Protein AF-A0A5B7C5N7-F1 (afdb_monomer)

Nearest PDB structures (foldseek):
  1lgp-assembly1_A  TM=4.407E-01  e=4.038E+00  Homo sapiens

Foldseek 3Di:
DVVVVVVVVVVVVVVVVVVVCVVVVVPPPVVPPDVVVVVVVVVVVVVVVDPDADAQDKDWDQDPPVPNVDTDIDGHHDQVVCQQCNHDDPVDGGDHNDGDPPPDDDD

Structure (mmCIF, N/CA/C/O backbone):
data_AF-A0A5B7C5N7-F1
#
_entry.id   AF-A0A5B7C5N7-F1
#
loop_
_atom_site.group_PDB
_atom_site.id
_atom_site.type_symbol
_atom_site.label_atom_id
_atom_site.label_alt_id
_atom_site.label_comp_id
_atom_site.label_asym_id
_atom_site.label_entity_id
_atom_site.label_seq_id
_atom_site.pdbx_PDB_ins_code
_atom_site.Cartn_x
_atom_site.Cartn_y
_atom_site.Cartn_z
_atom_site.occupancy
_atom_site.B_iso_or_equiv
_atom_site.auth_seq_id
_atom_site.auth_comp_id
_atom_site.auth_asym_id
_atom_site.auth_atom_id
_atom_site.pdbx_PDB_model_num
ATOM 1 N N . MET A 1 1 ? 48.389 33.473 -44.278 1.00 51.50 1 MET A N 1
ATOM 2 C CA . MET A 1 1 ? 46.929 33.342 -44.505 1.00 51.50 1 MET A CA 1
ATOM 3 C C . MET A 1 1 ? 46.405 31.901 -44.366 1.00 51.50 1 MET A C 1
ATOM 5 O O . MET A 1 1 ? 45.305 31.728 -43.868 1.00 51.50 1 MET A O 1
ATOM 9 N N . LEU A 1 2 ? 47.178 30.856 -44.711 1.00 53.19 2 LEU A N 1
ATOM 10 C CA . LEU A 1 2 ? 46.736 29.443 -44.635 1.00 53.19 2 LEU A CA 1
ATOM 11 C C . LEU A 1 2 ? 46.598 28.846 -43.212 1.00 53.19 2 LEU A C 1
ATOM 13 O O . LEU A 1 2 ? 45.854 27.885 -43.029 1.00 53.19 2 LEU A O 1
ATOM 17 N N . MET A 1 3 ? 47.285 29.389 -42.197 1.00 52.47 3 MET A N 1
ATOM 18 C CA . MET A 1 3 ? 47.247 28.847 -40.820 1.00 52.47 3 MET A CA 1
ATOM 19 C C . MET A 1 3 ? 45.991 29.247 -40.025 1.00 52.47 3 MET A C 1
ATOM 21 O O . MET A 1 3 ? 45.567 28.498 -39.148 1.00 52.47 3 MET A O 1
ATOM 25 N N . GLU A 1 4 ? 45.355 30.372 -40.360 1.00 55.84 4 GLU A N 1
ATOM 26 C CA . GLU A 1 4 ? 44.079 30.811 -39.762 1.00 55.84 4 GLU A CA 1
ATOM 27 C C . GLU A 1 4 ? 42.904 29.958 -40.270 1.00 55.84 4 GLU A C 1
ATOM 29 O O . GLU A 1 4 ? 42.045 29.533 -39.499 1.00 55.84 4 GLU A O 1
ATOM 34 N N . SER A 1 5 ? 42.929 29.612 -41.563 1.00 52.25 5 SER A N 1
ATOM 35 C CA . SER A 1 5 ? 41.912 28.774 -42.207 1.00 52.25 5 SER A CA 1
ATOM 36 C C . SER A 1 5 ? 41.867 27.361 -41.614 1.00 52.25 5 SER A C 1
ATOM 38 O O . SER A 1 5 ? 40.787 26.872 -41.292 1.00 52.25 5 SER A O 1
ATOM 40 N N . LYS A 1 6 ? 43.024 26.729 -41.359 1.00 56.84 6 LYS A N 1
ATOM 41 C CA . LYS A 1 6 ? 43.059 25.384 -40.758 1.00 56.84 6 LYS A CA 1
ATOM 42 C C . LYS A 1 6 ? 42.507 25.358 -39.329 1.00 56.84 6 LYS A C 1
ATOM 44 O O . LYS A 1 6 ? 41.770 24.436 -38.997 1.00 56.84 6 LYS A O 1
ATOM 49 N N . ARG A 1 7 ? 42.805 26.371 -38.502 1.00 61.62 7 ARG A N 1
ATOM 50 C CA . ARG A 1 7 ? 42.261 26.487 -37.132 1.00 61.62 7 ARG A CA 1
ATOM 51 C C . ARG A 1 7 ? 40.743 26.684 -37.129 1.00 61.62 7 ARG A C 1
ATOM 53 O O . ARG A 1 7 ? 40.052 26.063 -36.325 1.00 61.62 7 ARG A O 1
ATOM 60 N N . SER A 1 8 ? 40.232 27.472 -38.074 1.00 64.19 8 SER A N 1
ATOM 61 C CA . SER A 1 8 ? 38.793 27.673 -38.268 1.00 64.19 8 SER A CA 1
ATOM 6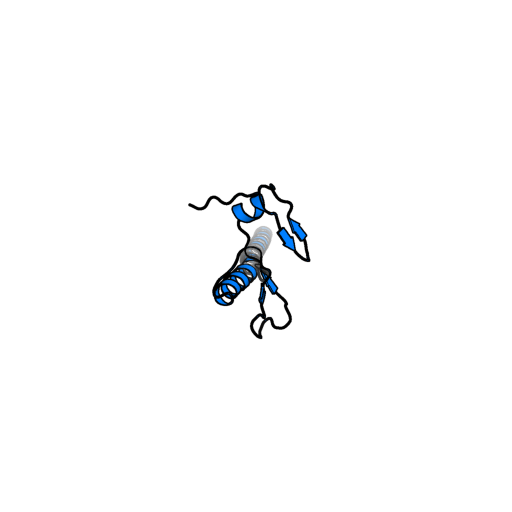2 C C . SER A 1 8 ? 38.084 26.384 -38.711 1.00 64.19 8 SER A C 1
ATOM 64 O O . SER A 1 8 ? 37.066 26.019 -38.127 1.00 64.19 8 SER A O 1
ATOM 66 N N . CYS A 1 9 ? 38.661 25.617 -39.646 1.00 66.31 9 CYS A N 1
ATOM 67 C CA . CYS A 1 9 ? 38.093 24.335 -40.075 1.00 66.31 9 CYS A CA 1
ATOM 68 C C . CYS A 1 9 ? 38.030 23.304 -38.941 1.00 66.31 9 CYS A C 1
ATOM 70 O O . CYS A 1 9 ? 37.010 22.636 -38.795 1.00 66.31 9 CYS A O 1
ATOM 72 N N . TYR A 1 10 ? 39.074 23.199 -38.108 1.00 78.12 10 TYR A N 1
ATOM 73 C CA . TYR A 1 10 ? 39.031 22.326 -36.931 1.00 78.12 10 TYR A CA 1
ATOM 74 C C . TYR A 1 10 ? 37.901 22.737 -35.983 1.00 78.12 10 TYR A C 1
ATOM 76 O O . TYR A 1 10 ? 37.121 21.885 -35.573 1.00 78.12 10 TYR A O 1
ATOM 84 N N . SER A 1 11 ? 37.745 24.031 -35.696 1.00 78.94 11 SER A N 1
ATOM 85 C CA . SER A 1 11 ? 36.662 24.517 -34.833 1.00 78.94 11 SER A CA 1
ATOM 86 C C . SER A 1 11 ? 35.271 24.152 -35.369 1.00 78.94 11 SER A C 1
ATOM 88 O O . SER A 1 11 ? 34.442 23.656 -34.610 1.00 78.94 11 SER A O 1
ATOM 90 N N . ILE A 1 12 ? 35.036 24.298 -36.677 1.00 84.00 12 ILE A N 1
ATOM 91 C CA . ILE A 1 12 ? 33.757 23.941 -37.314 1.00 84.00 12 ILE A CA 1
ATOM 92 C C . ILE A 1 12 ? 33.495 22.433 -37.218 1.00 84.00 12 ILE A C 1
ATOM 94 O O . ILE A 1 12 ? 32.387 22.024 -36.885 1.00 84.00 12 ILE A O 1
ATOM 98 N N . ILE A 1 13 ? 34.513 21.599 -37.454 1.00 87.38 13 ILE A N 1
ATOM 99 C CA . ILE A 1 13 ? 34.394 20.137 -37.351 1.00 87.38 13 ILE A CA 1
ATOM 100 C C . ILE A 1 13 ? 34.031 19.719 -35.919 1.00 87.38 13 ILE A C 1
ATOM 102 O O . ILE A 1 13 ? 33.136 18.899 -35.731 1.00 87.38 13 ILE A O 1
ATOM 106 N N . TRP A 1 14 ? 34.667 20.317 -34.908 1.00 83.88 14 TRP A N 1
ATOM 107 C CA . TRP A 1 14 ? 34.341 20.062 -33.503 1.00 83.88 14 TRP A CA 1
ATOM 108 C C . TRP A 1 14 ? 32.909 20.485 -33.162 1.00 83.88 14 TRP A C 1
ATOM 110 O O . TRP A 1 14 ? 32.188 19.712 -32.539 1.00 83.88 14 TRP A O 1
ATOM 120 N N . VAL A 1 15 ? 32.457 21.660 -33.615 1.00 86.31 15 VAL A N 1
ATOM 121 C CA . VAL A 1 15 ? 31.071 22.120 -33.406 1.00 86.31 15 VAL A CA 1
ATOM 122 C C . VAL A 1 15 ? 30.066 21.175 -34.069 1.00 86.31 15 VAL A C 1
ATOM 124 O O . VAL A 1 15 ? 29.072 20.816 -33.446 1.00 86.31 15 VAL A O 1
ATOM 127 N N . MET A 1 16 ? 30.341 20.709 -35.289 1.00 82.12 16 MET A N 1
ATOM 128 C CA . MET A 1 16 ? 29.489 19.739 -35.985 1.00 82.12 16 MET A CA 1
ATOM 129 C C . MET A 1 16 ? 29.418 18.400 -35.248 1.00 82.12 16 MET A C 1
ATOM 131 O O . MET A 1 16 ? 28.341 17.820 -35.144 1.00 82.12 16 MET A O 1
ATOM 135 N N . ILE A 1 17 ? 30.536 17.931 -34.689 1.00 84.50 17 ILE A N 1
ATOM 136 C CA . ILE A 1 17 ? 30.580 16.730 -33.846 1.00 84.50 17 ILE A CA 1
ATOM 137 C C . ILE A 1 17 ? 29.754 16.936 -32.573 1.00 84.50 17 ILE A C 1
ATOM 139 O O . ILE A 1 17 ? 28.943 16.076 -32.241 1.00 84.50 17 ILE A O 1
ATOM 143 N N . TYR A 1 18 ? 29.889 18.079 -31.892 1.00 80.81 18 TYR A N 1
ATOM 144 C CA . TYR A 1 18 ? 29.072 18.391 -30.716 1.00 80.81 18 TYR A CA 1
ATOM 145 C C . TYR A 1 18 ? 27.577 18.399 -31.056 1.00 80.81 18 TYR A C 1
ATOM 147 O O . TYR A 1 18 ? 26.802 17.739 -30.373 1.00 80.81 18 TYR A O 1
ATOM 155 N N . VAL A 1 19 ? 27.173 19.062 -32.144 1.00 81.38 19 VAL A N 1
ATOM 156 C CA . VAL A 1 19 ? 25.771 19.118 -32.596 1.00 81.38 19 VAL A CA 1
ATOM 157 C C . VAL A 1 19 ? 25.238 17.736 -32.998 1.00 81.38 19 VAL A C 1
ATOM 159 O O . VAL A 1 19 ? 24.091 17.418 -32.698 1.00 81.38 19 VAL A O 1
ATOM 162 N N . LEU A 1 20 ? 26.062 16.888 -33.619 1.00 78.69 20 LEU A N 1
ATOM 163 C CA . LEU A 1 20 ? 25.682 15.525 -34.004 1.00 78.69 20 LEU A CA 1
ATOM 164 C C . LEU A 1 20 ? 25.582 14.570 -32.799 1.00 78.69 20 LEU A C 1
ATOM 166 O O . LEU A 1 20 ? 24.822 13.606 -32.843 1.00 78.69 20 LEU A O 1
ATOM 170 N N . LEU A 1 21 ? 26.315 14.846 -31.717 1.00 69.06 21 LEU A N 1
ATOM 171 C CA . LEU A 1 21 ? 26.278 14.078 -30.469 1.00 69.06 21 LEU A CA 1
ATOM 172 C C . LEU A 1 21 ? 25.158 14.523 -29.509 1.00 69.06 21 LEU A C 1
ATOM 174 O O . LEU A 1 21 ? 24.774 13.746 -28.637 1.00 69.06 21 LEU A O 1
ATOM 178 N N . LEU A 1 22 ? 24.587 15.725 -29.671 1.00 68.38 22 LEU A N 1
ATOM 179 C CA . LEU A 1 22 ? 23.449 16.203 -28.867 1.00 68.38 22 LEU A CA 1
ATOM 180 C C . LEU A 1 22 ? 22.222 15.255 -28.858 1.00 68.38 22 LEU A C 1
ATOM 182 O O . LEU A 1 22 ? 21.704 14.990 -27.770 1.00 68.38 22 LEU A O 1
ATOM 186 N N . PRO A 1 23 ? 21.745 14.703 -29.997 1.00 67.69 23 PRO A N 1
ATOM 187 C CA . PRO A 1 23 ? 20.578 13.814 -30.003 1.00 67.69 23 PRO A CA 1
ATOM 188 C C . PRO A 1 23 ? 20.849 12.433 -29.385 1.00 67.69 23 PRO A C 1
ATOM 190 O O . PRO A 1 23 ? 19.903 11.752 -28.992 1.00 67.69 23 PRO A O 1
ATOM 193 N N . PHE A 1 24 ? 22.115 12.022 -29.229 1.00 60.34 24 PHE A N 1
ATOM 194 C CA . PHE A 1 24 ? 22.461 10.759 -28.563 1.00 60.34 24 PHE A CA 1
ATOM 195 C C . PHE A 1 24 ? 22.116 10.783 -27.065 1.00 60.34 24 PHE A C 1
ATOM 197 O O . PHE A 1 24 ? 21.748 9.760 -26.496 1.00 60.34 24 PHE A O 1
ATOM 204 N N . ILE A 1 25 ? 22.170 11.960 -26.434 1.00 58.72 25 ILE A N 1
ATOM 205 C CA . ILE A 1 25 ? 21.841 12.120 -25.010 1.00 58.72 25 ILE A CA 1
ATOM 206 C C . ILE A 1 25 ? 20.317 12.122 -24.797 1.00 58.72 25 ILE A C 1
ATOM 208 O O . ILE A 1 25 ? 19.840 11.641 -23.775 1.00 58.72 25 ILE A O 1
ATOM 212 N N . GLN A 1 26 ? 19.542 12.609 -25.773 1.00 57.84 26 GLN A N 1
ATOM 213 C CA . GLN A 1 26 ? 18.076 12.685 -25.690 1.00 57.84 26 GLN A CA 1
ATOM 214 C C . GLN A 1 26 ? 17.375 11.353 -26.002 1.00 57.84 26 GLN A C 1
ATOM 216 O O . GLN A 1 26 ? 16.263 11.131 -25.538 1.00 57.84 26 GLN A O 1
ATOM 221 N N . GLY A 1 27 ? 18.015 10.467 -26.774 1.00 52.16 27 GLY A N 1
ATOM 222 C CA . GLY A 1 27 ? 17.500 9.128 -27.084 1.00 52.16 27 GLY A CA 1
ATOM 223 C C . GLY A 1 27 ? 17.810 8.065 -26.025 1.00 52.16 27 GLY A C 1
ATOM 224 O O . GLY A 1 27 ? 17.315 6.945 -26.128 1.00 52.16 27 GLY A O 1
ATOM 225 N N . LEU A 1 28 ? 18.610 8.396 -25.006 1.00 52.59 28 LEU A N 1
ATOM 226 C CA . LEU A 1 28 ? 18.898 7.513 -23.881 1.00 52.59 28 LEU A CA 1
ATOM 227 C C . LEU A 1 28 ? 17.838 7.688 -22.784 1.00 52.59 28 LEU A C 1
ATOM 229 O O . LEU A 1 28 ? 18.155 7.965 -21.629 1.00 52.59 28 LEU A O 1
ATOM 233 N N . GLU A 1 29 ? 16.566 7.471 -23.120 1.00 58.66 29 GLU A N 1
ATOM 234 C CA . GLU A 1 29 ? 15.659 6.927 -22.112 1.00 58.66 29 GLU A CA 1
ATOM 235 C C . GLU A 1 29 ? 16.132 5.498 -21.842 1.00 58.66 29 GLU A C 1
ATOM 237 O O . GLU A 1 29 ? 15.695 4.534 -22.467 1.00 58.66 29 GLU A O 1
ATOM 242 N N . LEU A 1 30 ? 17.124 5.380 -20.956 1.00 54.75 30 LEU A N 1
ATOM 243 C CA . LEU A 1 30 ? 17.507 4.131 -20.318 1.00 54.75 30 LEU A CA 1
ATOM 244 C C . LEU A 1 30 ? 16.212 3.527 -19.783 1.00 54.75 30 LEU A C 1
ATOM 246 O O . LEU A 1 30 ? 15.690 4.059 -18.808 1.00 54.75 30 LEU A O 1
ATOM 250 N N . GLY A 1 31 ? 15.685 2.517 -20.494 1.00 58.16 31 GLY A N 1
ATOM 251 C CA . GLY A 1 31 ? 14.323 1.993 -20.383 1.00 58.16 31 GLY A CA 1
ATOM 252 C C . GLY A 1 31 ? 13.728 2.271 -19.018 1.00 58.16 31 GLY A C 1
ATOM 253 O O . GLY A 1 31 ? 14.087 1.597 -18.053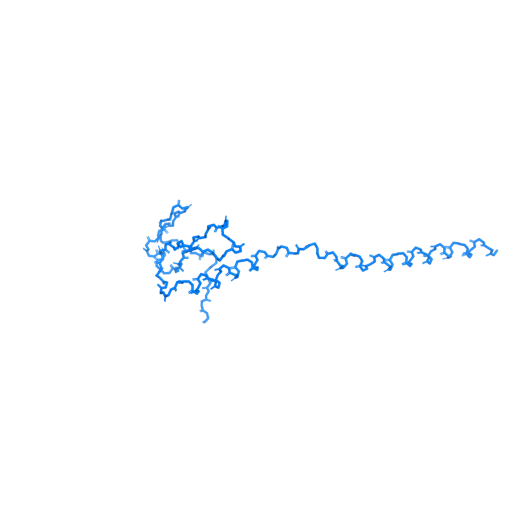 1.00 58.16 31 GLY A O 1
ATOM 254 N N . SER A 1 32 ? 12.926 3.339 -18.945 1.00 61.03 32 SER A N 1
ATOM 255 C CA . SER A 1 32 ? 12.457 3.907 -17.688 1.00 61.03 32 SER A CA 1
ATOM 256 C C . SER A 1 32 ? 11.594 2.858 -17.008 1.00 61.03 32 SER A C 1
ATOM 258 O O . SER A 1 32 ? 10.410 2.700 -17.311 1.00 61.03 32 SER A O 1
ATOM 260 N N . TYR A 1 33 ? 12.223 2.057 -16.148 1.00 64.69 33 TYR A N 1
ATOM 261 C CA . TYR A 1 33 ? 11.549 1.128 -15.266 1.00 64.69 33 TYR A CA 1
ATOM 262 C C . TYR A 1 33 ? 10.692 1.991 -14.355 1.00 64.69 33 TYR A C 1
ATOM 264 O O . TYR A 1 33 ? 11.164 2.543 -13.364 1.00 64.69 33 TYR A O 1
ATOM 272 N N . ASN A 1 34 ? 9.446 2.193 -14.770 1.00 73.88 34 ASN A N 1
ATOM 273 C CA . ASN A 1 34 ? 8.513 3.038 -14.068 1.00 73.88 34 ASN A CA 1
ATOM 274 C C . ASN A 1 34 ? 7.725 2.145 -13.106 1.00 73.88 34 ASN A C 1
ATOM 276 O O . ASN A 1 34 ? 6.757 1.511 -13.542 1.00 73.88 34 ASN A O 1
ATOM 280 N N . PRO A 1 35 ? 8.094 2.064 -11.814 1.00 77.50 35 PRO A N 1
ATOM 281 C CA . PRO A 1 35 ? 7.388 1.216 -10.856 1.00 77.50 35 PRO A CA 1
ATOM 282 C C . PRO A 1 35 ? 5.905 1.590 -10.741 1.00 77.50 35 PRO A C 1
ATOM 284 O O . PRO A 1 35 ? 5.085 0.729 -10.436 1.00 77.50 35 PRO A O 1
ATOM 287 N N . ALA A 1 36 ? 5.533 2.834 -11.068 1.00 85.62 36 ALA A N 1
ATOM 288 C CA . ALA A 1 36 ? 4.139 3.264 -11.095 1.00 85.62 36 ALA A CA 1
ATOM 289 C C . ALA A 1 36 ? 3.302 2.525 -12.158 1.00 85.62 36 ALA A C 1
ATOM 291 O O . ALA A 1 36 ? 2.098 2.338 -11.982 1.00 85.62 36 ALA A O 1
ATOM 292 N N . SER A 1 37 ? 3.919 2.071 -13.256 1.00 87.81 37 SER A N 1
ATOM 293 C CA . SER A 1 37 ? 3.220 1.292 -14.290 1.00 87.81 37 SER A CA 1
ATOM 294 C C . SER A 1 37 ? 2.822 -0.098 -13.784 1.00 87.81 37 SER A C 1
ATOM 296 O O . SER A 1 37 ? 1.698 -0.542 -14.002 1.00 87.81 37 SER A O 1
ATOM 298 N N . LEU A 1 38 ? 3.707 -0.751 -13.029 1.00 87.75 38 LEU A N 1
ATOM 299 C CA . LEU A 1 38 ? 3.433 -2.041 -12.406 1.00 87.75 38 LEU A CA 1
ATOM 300 C C . LEU A 1 38 ? 2.431 -1.890 -11.257 1.00 87.75 38 LEU A C 1
ATOM 302 O O . LEU A 1 38 ? 1.484 -2.668 -11.170 1.00 87.75 38 LEU A O 1
ATOM 306 N N . ASP A 1 39 ? 2.604 -0.873 -10.413 1.00 88.88 39 ASP A N 1
ATOM 307 C CA . ASP A 1 39 ? 1.703 -0.612 -9.287 1.00 88.88 39 ASP A CA 1
ATOM 308 C C . ASP A 1 39 ? 0.268 -0.329 -9.763 1.00 88.88 39 ASP A C 1
ATOM 310 O O . ASP A 1 39 ? -0.687 -0.927 -9.269 1.00 88.88 39 ASP A O 1
ATOM 314 N N . SER A 1 40 ? 0.107 0.491 -10.810 1.00 91.00 40 SER A N 1
ATOM 315 C CA . SER A 1 40 ? -1.210 0.757 -11.408 1.00 91.00 40 SER A CA 1
ATOM 316 C C . SER A 1 40 ? -1.844 -0.487 -12.040 1.00 91.00 40 SER A C 1
ATOM 318 O O . SER A 1 40 ? -3.048 -0.698 -11.881 1.00 91.00 40 SER A O 1
ATOM 320 N N . PHE A 1 41 ? -1.051 -1.349 -12.687 1.00 91.62 41 PHE A N 1
ATOM 321 C CA . PHE A 1 41 ? -1.526 -2.629 -13.215 1.00 91.62 41 PHE A CA 1
ATOM 322 C C . PHE A 1 41 ? -2.020 -3.566 -12.105 1.00 91.62 41 PHE A C 1
ATOM 324 O O . PHE A 1 41 ? -3.132 -4.091 -12.195 1.00 91.62 41 PHE A O 1
ATOM 331 N N . ILE A 1 42 ? -1.227 -3.758 -11.043 1.00 90.75 42 ILE A N 1
ATOM 332 C CA . ILE A 1 42 ? -1.622 -4.593 -9.901 1.00 90.75 42 ILE A CA 1
ATOM 333 C C . ILE A 1 42 ? -2.889 -4.032 -9.258 1.00 90.75 42 ILE A C 1
ATOM 335 O O . ILE A 1 42 ? -3.798 -4.795 -8.934 1.00 90.75 42 ILE A O 1
ATOM 339 N N . HIS A 1 43 ? -2.977 -2.710 -9.107 1.00 90.12 43 HIS A N 1
ATOM 340 C CA . HIS A 1 43 ? -4.137 -2.056 -8.519 1.00 90.12 43 HIS A CA 1
ATOM 341 C C . HIS A 1 43 ? -5.425 -2.305 -9.320 1.00 90.12 43 HIS A C 1
ATOM 343 O O . HIS A 1 43 ? -6.439 -2.704 -8.743 1.00 90.12 43 HIS A O 1
ATOM 349 N N . ASP A 1 44 ? -5.391 -2.116 -10.644 1.00 92.25 44 ASP A N 1
ATOM 350 C CA . ASP A 1 44 ? -6.545 -2.352 -11.522 1.00 92.25 44 ASP A CA 1
ATOM 351 C C . ASP A 1 44 ? -6.941 -3.836 -11.550 1.00 92.25 44 ASP A C 1
ATOM 353 O O . ASP A 1 44 ? -8.121 -4.187 -11.446 1.00 92.25 44 ASP A O 1
ATOM 357 N N . TYR A 1 45 ? -5.952 -4.731 -11.605 1.00 91.56 45 TYR A N 1
ATOM 358 C CA . TYR A 1 45 ? -6.196 -6.168 -11.566 1.00 91.56 45 TYR A CA 1
ATOM 359 C C . TYR A 1 45 ? -6.844 -6.604 -10.245 1.00 91.56 45 TYR A C 1
ATOM 361 O O . TYR A 1 45 ? -7.837 -7.332 -10.242 1.00 91.56 45 TYR A O 1
ATOM 369 N N . ALA A 1 46 ? -6.343 -6.104 -9.117 1.00 90.12 46 ALA A N 1
ATOM 370 C CA . ALA A 1 46 ? -6.896 -6.367 -7.794 1.00 90.12 46 ALA A CA 1
ATOM 371 C C . ALA A 1 46 ? -8.337 -5.883 -7.648 1.00 90.12 46 ALA A C 1
ATOM 373 O O . ALA A 1 46 ? -9.186 -6.584 -7.091 1.00 90.12 46 ALA A O 1
ATOM 374 N N . TYR A 1 47 ? -8.611 -4.683 -8.162 1.00 88.62 47 TYR A N 1
ATOM 375 C CA . TYR A 1 47 ? -9.941 -4.094 -8.151 1.00 88.62 47 TYR A CA 1
ATOM 376 C C . TYR A 1 47 ? -10.943 -4.962 -8.921 1.00 88.62 47 TYR A C 1
ATOM 378 O O . TYR A 1 47 ? -12.055 -5.186 -8.444 1.00 88.62 47 TYR A O 1
ATOM 386 N N . LYS A 1 48 ? -10.530 -5.516 -10.067 1.00 90.44 48 LYS A N 1
ATOM 387 C CA . LYS A 1 48 ? -11.348 -6.428 -10.882 1.00 90.44 48 LYS A CA 1
ATOM 388 C C . LYS A 1 48 ? -11.504 -7.817 -10.258 1.00 90.44 48 LYS A C 1
ATOM 390 O O . LYS A 1 48 ? -12.566 -8.420 -10.384 1.00 90.44 48 LYS A O 1
ATOM 395 N N . ALA A 1 49 ? -10.475 -8.323 -9.579 1.00 89.62 49 ALA A N 1
ATOM 396 C CA . ALA A 1 49 ? -10.487 -9.657 -8.982 1.00 89.62 49 ALA A CA 1
ATOM 397 C C . ALA A 1 49 ? -11.394 -9.764 -7.739 1.00 89.62 49 ALA A C 1
ATOM 399 O O . ALA A 1 49 ? -11.946 -10.831 -7.462 1.00 89.62 49 ALA A O 1
ATOM 400 N N . ILE A 1 50 ? -11.574 -8.679 -6.974 1.00 88.69 50 ILE A N 1
ATOM 401 C CA . ILE A 1 50 ? -12.292 -8.710 -5.690 1.00 88.69 50 ILE A CA 1
ATOM 402 C C . ILE A 1 50 ? -13.722 -8.170 -5.849 1.00 88.69 50 ILE A C 1
ATOM 404 O O . ILE A 1 50 ? -13.972 -6.973 -5.74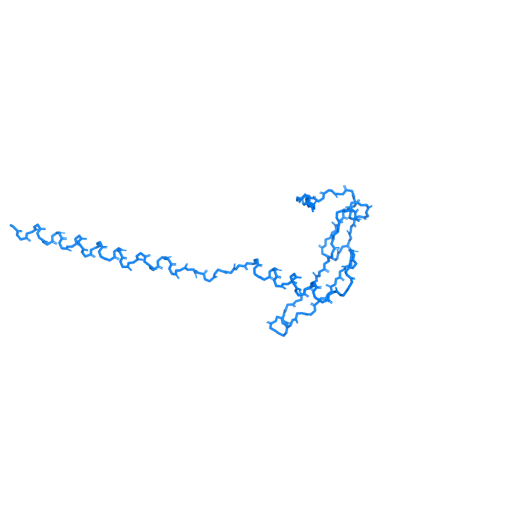9 1.00 88.69 50 ILE A O 1
ATOM 408 N N . VAL A 1 51 ? -14.702 -9.071 -5.992 1.00 84.19 51 VAL A N 1
ATOM 409 C CA . VAL A 1 51 ? -16.111 -8.714 -6.280 1.00 84.19 51 VAL A CA 1
ATOM 410 C C . VAL A 1 51 ? -16.798 -7.922 -5.147 1.00 84.19 51 VAL A C 1
ATOM 412 O O . VAL A 1 51 ? -17.744 -7.183 -5.407 1.00 84.19 51 VAL A O 1
ATOM 415 N N . LYS A 1 52 ? -16.332 -8.009 -3.888 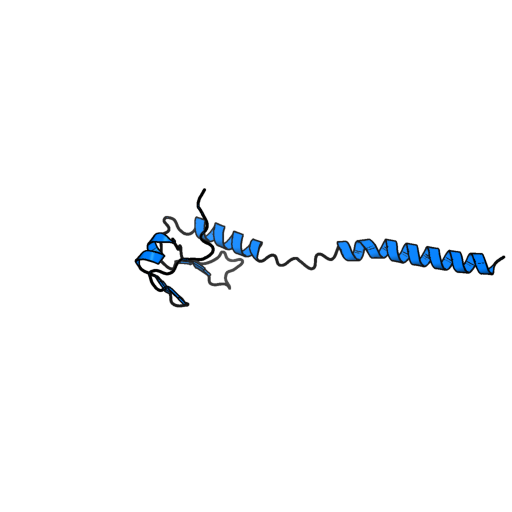1.00 86.81 52 LYS A N 1
ATOM 416 C CA . LYS A 1 52 ? -16.822 -7.197 -2.747 1.00 86.81 52 LYS A CA 1
ATOM 417 C C . LYS A 1 52 ? -15.724 -7.008 -1.687 1.00 86.81 52 LYS A C 1
ATOM 419 O O . LYS A 1 52 ? -15.651 -7.802 -0.745 1.00 86.81 52 LYS A O 1
ATOM 424 N N . PRO A 1 53 ? -14.872 -5.975 -1.789 1.00 85.62 53 PRO A N 1
ATOM 425 C CA . PRO A 1 53 ? -13.696 -5.861 -0.935 1.00 85.62 53 PRO A CA 1
ATOM 426 C C . PRO A 1 53 ? -14.066 -5.467 0.499 1.00 85.62 53 PRO A C 1
ATOM 428 O O . PRO A 1 53 ? -14.440 -4.323 0.791 1.00 85.62 53 PRO A O 1
ATOM 431 N N . ARG A 1 54 ? -13.907 -6.417 1.422 1.00 87.81 54 ARG A N 1
ATOM 432 C CA . ARG A 1 54 ? -13.980 -6.174 2.86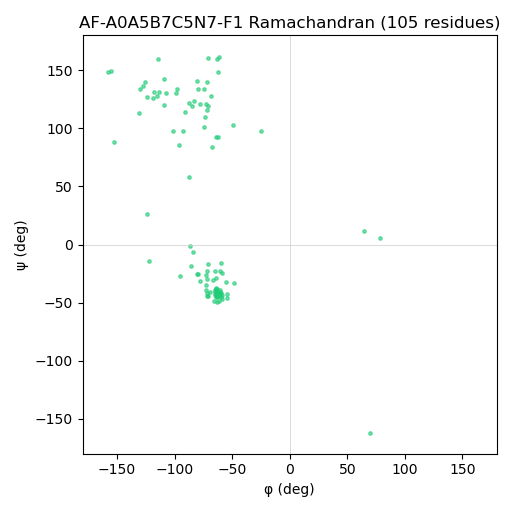8 1.00 87.81 54 ARG A CA 1
ATOM 433 C C . ARG A 1 54 ? -12.664 -5.600 3.382 1.00 87.81 54 ARG A C 1
ATOM 435 O O . ARG A 1 54 ? -11.587 -6.022 2.963 1.00 87.81 54 ARG A O 1
ATOM 442 N N . THR A 1 55 ? -12.769 -4.649 4.301 1.00 87.12 55 THR A N 1
ATOM 443 C CA . THR A 1 55 ? -11.621 -3.990 4.928 1.00 87.12 55 THR A CA 1
ATOM 444 C C . THR A 1 55 ? -10.908 -4.927 5.903 1.00 87.12 55 THR A C 1
ATOM 446 O O . THR A 1 55 ? -11.566 -5.637 6.659 1.00 87.12 55 THR A O 1
ATOM 449 N N . GLY A 1 56 ? -9.574 -4.893 5.914 1.00 85.06 56 GLY A N 1
ATOM 450 C CA . GLY A 1 56 ? -8.736 -5.631 6.866 1.00 85.06 56 GLY A CA 1
ATOM 451 C C . GLY A 1 56 ? -8.558 -7.120 6.560 1.00 85.06 56 GLY A C 1
ATOM 452 O O . GLY A 1 56 ? -7.953 -7.821 7.362 1.00 85.06 56 GLY A O 1
ATOM 453 N N . ILE A 1 57 ? -9.062 -7.601 5.422 1.00 87.50 57 ILE A N 1
ATOM 454 C CA . ILE A 1 57 ? -8.850 -8.976 4.954 1.00 87.50 57 ILE A CA 1
ATOM 455 C C . ILE A 1 57 ? -7.706 -8.983 3.942 1.00 87.50 57 ILE A C 1
ATOM 457 O O . ILE A 1 57 ? -7.673 -8.135 3.048 1.00 87.50 57 ILE A O 1
ATOM 461 N N . LEU A 1 58 ? -6.792 -9.940 4.096 1.00 89.81 58 LEU A N 1
ATOM 462 C CA . LEU A 1 58 ? -5.731 -10.216 3.138 1.00 89.81 58 LEU A CA 1
ATOM 463 C C . LEU A 1 58 ? -6.284 -11.111 2.018 1.00 89.81 58 LEU A C 1
ATOM 465 O O . LEU A 1 58 ? -6.829 -12.180 2.290 1.00 89.81 58 LEU A O 1
ATOM 469 N N . TYR A 1 59 ? -6.163 -10.661 0.775 1.00 90.06 59 TYR A N 1
ATOM 470 C CA . TYR A 1 59 ? -6.560 -11.395 -0.421 1.00 90.06 59 TYR A CA 1
ATOM 471 C C . TYR A 1 59 ? -5.310 -11.831 -1.170 1.00 90.06 59 TYR A C 1
ATOM 473 O O . TYR A 1 59 ? -4.535 -10.984 -1.614 1.00 90.06 59 TYR A O 1
ATOM 481 N N . ASN A 1 60 ? -5.145 -13.139 -1.341 1.00 91.38 60 ASN A N 1
ATOM 482 C CA . ASN A 1 60 ? -4.101 -13.695 -2.194 1.00 91.38 60 ASN A CA 1
ATOM 483 C C . ASN A 1 60 ? -4.663 -13.783 -3.607 1.00 91.38 60 ASN A C 1
ATOM 485 O O . ASN A 1 60 ? -5.706 -14.406 -3.817 1.00 91.38 60 ASN A O 1
ATOM 489 N N . ILE A 1 61 ? -4.004 -13.129 -4.557 1.00 89.06 61 ILE A N 1
ATOM 490 C CA . ILE A 1 61 ? -4.484 -13.033 -5.932 1.00 89.06 61 ILE A CA 1
ATOM 491 C C . ILE A 1 61 ? -3.452 -13.679 -6.847 1.00 89.06 61 ILE A C 1
ATOM 493 O O . ILE A 1 61 ? -2.277 -13.315 -6.829 1.00 89.06 61 ILE A O 1
ATOM 497 N N . SER A 1 62 ? -3.902 -14.625 -7.668 1.00 89.75 62 SER A N 1
ATOM 498 C CA . SER A 1 62 ? -3.100 -15.163 -8.758 1.00 89.75 62 SER A CA 1
ATOM 499 C C . SER A 1 62 ? -3.095 -14.173 -9.918 1.00 89.75 62 SER A C 1
ATOM 501 O O . SER A 1 62 ? -4.144 -13.787 -10.446 1.00 89.75 62 SER A O 1
ATOM 503 N N . LEU A 1 63 ? -1.903 -13.729 -10.300 1.00 89.00 63 LEU A N 1
ATOM 504 C CA . LEU A 1 63 ? -1.716 -12.879 -11.467 1.00 89.00 63 LEU A CA 1
ATOM 505 C C . LEU A 1 63 ? -1.939 -13.671 -12.771 1.00 89.00 63 LEU A C 1
ATOM 507 O O . LEU A 1 63 ? -1.884 -14.904 -12.769 1.00 89.00 63 LEU A O 1
ATOM 511 N N . PRO A 1 64 ? -2.194 -12.986 -13.902 1.00 88.31 64 PRO A N 1
ATOM 512 C CA . PRO A 1 64 ? -2.279 -13.644 -15.202 1.00 88.31 64 PRO A CA 1
ATOM 513 C C . PRO A 1 64 ? -0.949 -14.313 -15.578 1.00 88.31 64 PRO A C 1
ATOM 515 O O . PRO A 1 64 ? 0.104 -13.953 -15.055 1.00 88.31 64 PRO A O 1
ATOM 518 N N . ALA A 1 65 ? -0.989 -15.248 -16.533 1.00 87.56 65 ALA A N 1
ATOM 519 C CA . ALA A 1 65 ? 0.138 -16.118 -16.902 1.00 87.56 65 ALA A CA 1
ATOM 520 C C . ALA A 1 65 ? 1.476 -15.383 -17.135 1.00 87.56 65 ALA A C 1
ATOM 522 O O . ALA A 1 65 ? 2.531 -15.905 -16.785 1.00 87.56 65 ALA A O 1
ATOM 523 N N . ASN A 1 66 ? 1.429 -14.147 -17.641 1.00 89.50 66 ASN A N 1
ATOM 524 C CA . ASN A 1 66 ? 2.604 -13.296 -17.871 1.00 89.50 66 ASN A CA 1
ATOM 525 C C . ASN A 1 66 ? 3.401 -12.970 -16.592 1.00 89.50 66 ASN A C 1
ATOM 527 O O . ASN A 1 66 ? 4.583 -12.661 -16.676 1.00 89.50 66 ASN A O 1
ATOM 531 N N . PHE A 1 67 ? 2.766 -13.051 -15.420 1.00 86.25 67 PHE A N 1
ATOM 532 C CA . PHE A 1 67 ? 3.368 -12.809 -14.108 1.00 86.25 67 PHE A CA 1
ATOM 533 C C . PHE A 1 67 ? 3.194 -14.012 -13.169 1.00 86.25 67 PHE A C 1
ATOM 535 O O . PHE A 1 67 ? 3.186 -13.855 -11.951 1.00 86.25 67 PHE A O 1
ATOM 542 N N . SER A 1 68 ? 3.060 -15.227 -13.717 1.00 83.19 68 SER A N 1
ATOM 543 C CA . SER A 1 68 ? 2.816 -16.445 -12.928 1.00 83.19 68 SER A CA 1
ATOM 544 C C . SER A 1 68 ? 3.908 -16.755 -11.893 1.00 83.19 68 SER A C 1
ATOM 546 O O . SER A 1 68 ? 3.683 -17.578 -11.012 1.00 83.19 68 SER A O 1
ATOM 548 N N . SER A 1 69 ? 5.087 -16.138 -12.000 1.00 86.50 69 SER A N 1
ATOM 549 C CA . SER A 1 69 ? 6.190 -16.287 -11.046 1.00 86.50 69 SER A CA 1
ATOM 550 C C . SER A 1 69 ? 6.124 -15.319 -9.858 1.00 86.50 69 SER A C 1
ATOM 552 O O . SER A 1 69 ? 7.018 -15.345 -9.017 1.00 86.50 69 SER A O 1
ATOM 554 N N . MET A 1 70 ? 5.128 -14.429 -9.801 1.00 86.69 70 MET A N 1
ATOM 555 C CA . MET A 1 70 ? 4.954 -13.456 -8.723 1.00 86.69 70 MET A CA 1
ATOM 556 C C . MET A 1 70 ? 3.692 -13.765 -7.918 1.00 86.69 70 MET A C 1
ATOM 558 O O . MET A 1 70 ? 2.606 -13.928 -8.472 1.00 86.69 70 MET A O 1
ATOM 562 N N . GLU A 1 71 ? 3.832 -13.779 -6.596 1.00 88.75 71 GLU A N 1
ATOM 563 C CA . GLU A 1 71 ? 2.708 -13.872 -5.669 1.00 88.75 71 GLU A CA 1
ATOM 564 C C . GLU A 1 71 ? 2.353 -12.482 -5.148 1.00 88.75 71 GLU A C 1
ATOM 566 O O . GLU A 1 71 ? 3.220 -11.733 -4.694 1.00 88.75 71 GLU A O 1
ATOM 571 N N . VAL A 1 72 ? 1.067 -12.131 -5.202 1.00 89.44 72 VAL A N 1
ATOM 572 C CA . VAL A 1 72 ? 0.587 -10.825 -4.749 1.00 89.44 72 VAL A CA 1
ATOM 573 C C . VAL A 1 72 ? -0.498 -11.004 -3.697 1.00 89.44 72 VAL A C 1
ATOM 575 O O . VAL A 1 72 ? -1.499 -11.691 -3.903 1.00 89.44 72 VAL A O 1
ATOM 578 N N . SER A 1 73 ? -0.288 -10.351 -2.557 1.00 90.44 73 SER A N 1
ATOM 579 C CA . SER A 1 73 ? -1.239 -10.281 -1.449 1.00 90.44 73 SER A CA 1
ATOM 580 C C . SER A 1 73 ? -1.693 -8.841 -1.261 1.00 90.44 73 SER A C 1
ATOM 582 O O . SER A 1 73 ? -0.866 -7.938 -1.144 1.00 90.44 73 SER A O 1
ATOM 584 N N . ILE A 1 74 ? -3.004 -8.612 -1.227 1.00 90.25 74 ILE A N 1
ATOM 585 C CA . ILE A 1 74 ? -3.586 -7.266 -1.188 1.00 90.25 74 ILE A CA 1
ATOM 586 C C . ILE A 1 74 ? -4.532 -7.151 -0.012 1.00 90.25 74 ILE A C 1
ATOM 588 O O . ILE A 1 74 ? -5.315 -8.052 0.274 1.00 90.25 74 ILE A O 1
ATOM 592 N N . VAL A 1 75 ? -4.493 -6.006 0.661 1.00 89.44 75 VAL A N 1
ATOM 593 C CA . VAL A 1 75 ? -5.424 -5.685 1.734 1.00 89.44 75 VAL A CA 1
ATOM 594 C C . VAL A 1 75 ? -6.027 -4.309 1.523 1.00 89.44 75 VAL A C 1
ATOM 596 O O . VAL A 1 75 ? -5.337 -3.324 1.265 1.00 89.44 75 VAL A O 1
ATOM 599 N N . ARG A 1 76 ? -7.347 -4.222 1.688 1.00 87.94 76 ARG A N 1
ATOM 600 C CA . ARG A 1 76 ? -8.040 -2.938 1.730 1.00 87.94 76 ARG A CA 1
ATOM 601 C C . ARG A 1 76 ? -7.990 -2.381 3.144 1.00 87.94 76 ARG A C 1
ATOM 603 O O . ARG A 1 76 ? -8.553 -2.976 4.063 1.00 87.94 76 ARG A O 1
ATOM 610 N N . LEU A 1 77 ? -7.376 -1.213 3.308 1.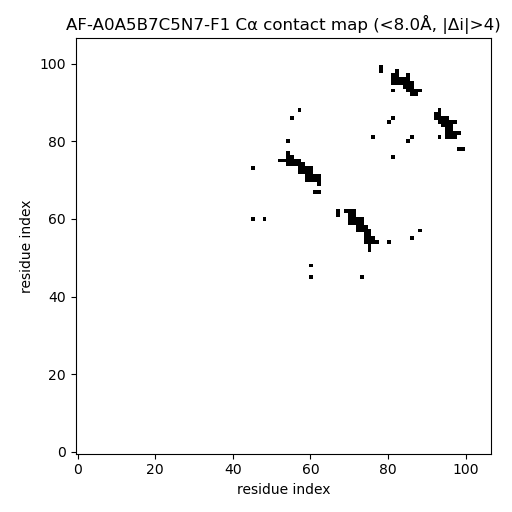00 85.69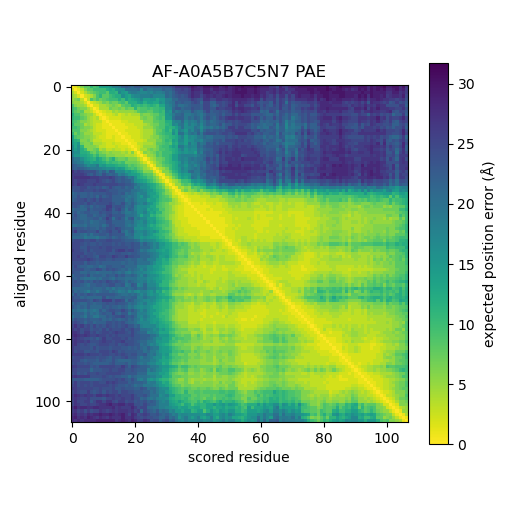 77 LEU A N 1
ATOM 611 C CA . LEU A 1 77 ? -7.299 -0.504 4.583 1.00 85.69 77 LEU A CA 1
ATOM 612 C C . LEU A 1 77 ? -8.170 0.753 4.555 1.00 85.69 77 LEU A C 1
ATOM 614 O O . LEU A 1 77 ? -8.264 1.452 3.547 1.00 85.69 77 LEU A O 1
ATOM 618 N N . THR A 1 78 ? -8.823 1.050 5.678 1.00 83.06 78 THR A N 1
ATOM 619 C CA . THR A 1 78 ? -9.528 2.321 5.874 1.00 83.06 78 THR A CA 1
ATOM 620 C C . THR A 1 78 ? -9.064 2.958 7.168 1.00 83.06 78 THR A C 1
ATOM 622 O O . THR A 1 78 ? -8.965 2.267 8.180 1.00 83.06 78 THR A O 1
ATOM 625 N N . SER A 1 79 ? -8.817 4.269 7.143 1.00 83.62 79 SER A N 1
ATOM 626 C CA . SER A 1 79 ? -8.314 5.010 8.307 1.00 83.62 79 SER A CA 1
ATOM 627 C C . SER A 1 79 ? -9.205 4.821 9.543 1.00 83.62 79 SER A C 1
ATOM 629 O O . SER A 1 79 ? -8.693 4.529 10.617 1.00 83.62 79 SER A O 1
ATOM 631 N N . GLY A 1 80 ? -10.535 4.861 9.387 1.00 84.62 80 GLY A N 1
ATOM 632 C CA . GLY A 1 80 ? -11.468 4.703 10.508 1.00 84.62 80 GLY A CA 1
ATOM 633 C C . GLY A 1 80 ? -11.442 3.317 11.165 1.00 84.62 80 GLY A C 1
ATOM 634 O O . GLY A 1 80 ? -11.325 3.222 12.385 1.00 84.62 80 GLY A O 1
ATOM 635 N N . SER A 1 81 ? -11.514 2.229 10.381 1.00 83.25 81 SER A N 1
ATOM 636 C CA . SER A 1 81 ? -11.492 0.865 10.949 1.00 83.25 81 SER A CA 1
ATOM 637 C C . SER A 1 81 ? -10.181 0.577 11.669 1.00 83.25 81 SER A C 1
ATOM 639 O O . SER A 1 81 ? -10.151 -0.078 12.707 1.00 83.25 81 SER A O 1
ATOM 641 N N . PHE A 1 82 ? -9.105 1.084 11.085 1.00 84.88 82 PHE A N 1
ATOM 642 C CA . PHE A 1 82 ? -7.752 0.913 11.548 1.00 84.88 82 PHE A CA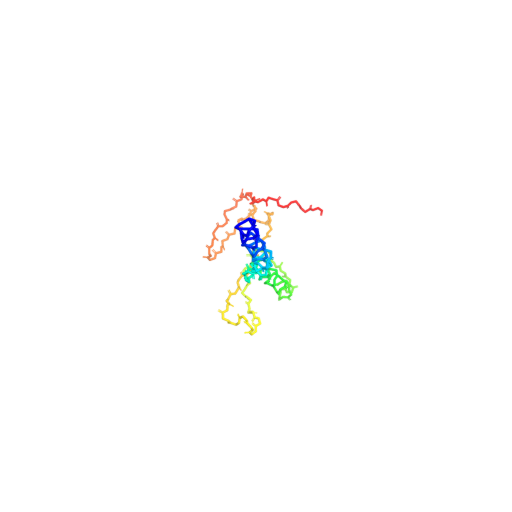 1
ATOM 643 C C . PHE A 1 82 ? -7.467 1.703 12.820 1.00 84.88 82 PHE A C 1
ATOM 645 O O . PHE A 1 82 ? -6.922 1.164 13.774 1.00 84.88 82 PHE A O 1
ATOM 652 N N . TRP A 1 83 ? -7.903 2.959 12.877 1.00 87.75 83 TRP A N 1
ATOM 653 C CA . TRP A 1 83 ? -7.786 3.755 14.088 1.00 87.75 83 TRP A CA 1
ATOM 654 C C . TRP A 1 83 ? -8.561 3.110 15.247 1.00 87.75 83 TRP A C 1
ATOM 656 O O . TRP A 1 83 ? -8.061 3.054 16.367 1.00 87.75 83 TRP A O 1
ATOM 666 N N . ALA A 1 84 ? -9.746 2.552 14.979 1.00 89.38 84 ALA A N 1
ATOM 667 C CA . ALA A 1 84 ? -10.571 1.931 16.011 1.00 89.38 84 ALA A CA 1
ATOM 668 C C . ALA A 1 84 ? -10.020 0.588 16.528 1.00 89.38 84 ALA A C 1
ATOM 670 O O . ALA A 1 84 ? -10.100 0.326 17.725 1.00 89.38 84 ALA A O 1
ATOM 671 N N . ARG A 1 85 ? -9.507 -0.282 15.644 1.00 89.12 85 ARG A N 1
ATOM 672 C CA . ARG A 1 85 ? -9.184 -1.687 15.985 1.00 89.12 85 ARG A CA 1
ATOM 673 C C . ARG A 1 85 ? -7.729 -2.089 15.756 1.00 89.12 85 ARG A C 1
ATOM 675 O O . ARG A 1 85 ? -7.319 -3.138 16.238 1.00 89.12 85 ARG A O 1
ATOM 682 N N . GLY A 1 86 ? -6.964 -1.291 15.022 1.00 89.06 86 GLY A N 1
ATOM 683 C CA . GLY A 1 86 ? -5.672 -1.698 14.487 1.00 89.06 86 GLY A CA 1
ATOM 684 C C . GLY A 1 86 ? -5.805 -2.740 13.372 1.00 89.06 86 GLY A C 1
ATOM 685 O O . GLY A 1 86 ? -6.870 -2.912 12.771 1.00 89.06 86 GLY A O 1
ATOM 686 N N . ALA A 1 87 ? -4.707 -3.433 13.090 1.00 89.44 87 ALA A N 1
ATOM 687 C CA . ALA A 1 87 ? -4.638 -4.581 12.197 1.00 89.44 87 ALA A CA 1
ATOM 688 C C . ALA A 1 87 ? -3.443 -5.475 12.560 1.00 89.44 87 ALA A C 1
ATOM 690 O O . ALA A 1 87 ? -2.418 -4.996 13.031 1.00 89.44 87 ALA A O 1
ATOM 691 N N . ASN A 1 88 ? -3.537 -6.779 12.328 1.00 90.81 88 ASN A N 1
ATOM 692 C CA . ASN A 1 88 ? -2.394 -7.675 12.471 1.00 90.81 88 ASN A CA 1
ATOM 693 C C . ASN A 1 88 ? -2.289 -8.533 11.212 1.00 90.81 88 ASN A C 1
ATOM 695 O O . ASN A 1 88 ? -3.193 -9.320 10.936 1.00 90.81 88 ASN A O 1
ATOM 699 N N . PHE A 1 89 ? -1.226 -8.333 10.437 1.00 88.38 89 PHE A N 1
ATOM 700 C CA . PHE A 1 89 ? -0.937 -9.098 9.230 1.00 88.38 89 PHE A CA 1
ATOM 701 C C . PHE A 1 89 ? 0.337 -9.909 9.430 1.00 88.38 89 PHE A C 1
ATOM 703 O O . PHE A 1 89 ? 1.173 -9.568 10.261 1.00 88.38 89 PHE A O 1
ATOM 710 N N . SER A 1 90 ? 0.516 -10.952 8.617 1.00 86.06 90 SER A N 1
ATOM 711 C CA . SER A 1 90 ? 1.702 -11.815 8.700 1.00 86.06 90 SER A CA 1
ATOM 712 C C . SER A 1 90 ? 3.019 -11.043 8.573 1.00 86.06 90 SER A C 1
ATOM 714 O O . SER A 1 90 ? 4.020 -11.451 9.149 1.00 86.06 90 SER A O 1
ATOM 716 N N . SER A 1 91 ? 3.026 -9.956 7.802 1.00 86.75 91 SER A N 1
ATOM 717 C CA . SER A 1 91 ? 4.216 -9.156 7.508 1.00 86.75 91 SER A CA 1
ATOM 718 C C . SER A 1 91 ? 4.394 -7.948 8.426 1.00 86.75 91 SER A C 1
ATOM 720 O O . SER A 1 91 ? 5.514 -7.476 8.590 1.00 86.75 91 SER A O 1
ATOM 722 N N . PHE A 1 92 ? 3.312 -7.401 8.986 1.00 89.25 92 PHE A N 1
ATOM 723 C CA . PHE A 1 92 ? 3.384 -6.195 9.810 1.00 89.25 92 PHE A CA 1
ATOM 724 C C . PHE A 1 92 ? 2.197 -6.061 10.766 1.00 89.25 92 PHE A C 1
ATOM 726 O O . PHE A 1 92 ? 1.063 -6.439 10.455 1.00 89.25 92 PHE A O 1
ATOM 733 N N . HIS A 1 93 ? 2.463 -5.445 11.922 1.00 89.88 93 HIS A N 1
ATOM 734 C CA . HIS A 1 93 ? 1.458 -5.144 12.932 1.00 89.88 93 HIS A CA 1
ATOM 735 C C . HIS A 1 93 ? 1.130 -3.650 12.998 1.00 89.88 93 HIS A C 1
ATOM 737 O O . HIS A 1 93 ? 1.987 -2.774 13.063 1.00 89.88 93 HIS A O 1
ATOM 743 N N . ILE A 1 94 ? -0.172 -3.432 12.961 1.00 89.25 94 ILE A N 1
ATOM 744 C CA . ILE A 1 94 ? -0.977 -2.234 13.058 1.00 89.25 94 ILE A CA 1
ATOM 745 C C . ILE A 1 94 ? -1.565 -1.849 14.425 1.00 89.25 94 ILE A C 1
ATOM 747 O O . ILE A 1 94 ? -2.716 -2.239 14.627 1.00 89.25 94 ILE A O 1
ATOM 751 N N . PRO A 1 95 ? -0.926 -1.135 15.370 1.00 91.38 95 PRO A N 1
ATOM 752 C CA . PRO A 1 95 ? -1.622 -0.819 16.618 1.00 91.38 95 PRO A CA 1
ATOM 753 C C . PRO A 1 95 ? -2.882 0.047 16.418 1.00 91.38 95 PRO A C 1
ATOM 755 O O . PRO A 1 95 ? -2.927 0.891 15.515 1.00 91.38 95 PRO A O 1
ATOM 758 N N . PRO A 1 96 ? -3.910 -0.112 17.271 1.00 91.94 96 PRO A N 1
ATOM 759 C CA . PRO A 1 96 ? -5.052 0.796 17.295 1.00 91.94 96 PRO A CA 1
ATOM 760 C C . PRO A 1 96 ? -4.621 2.216 17.692 1.00 91.94 96 PRO A C 1
ATOM 762 O O . PRO A 1 96 ? -3.587 2.421 18.325 1.00 91.94 96 PRO A O 1
ATOM 765 N N . ARG A 1 97 ? -5.459 3.202 17.357 1.00 90.06 97 ARG A N 1
ATOM 766 C CA . ARG A 1 97 ? -5.282 4.642 17.631 1.00 90.06 97 ARG A CA 1
ATOM 767 C C . ARG A 1 97 ? -4.098 5.308 16.928 1.00 90.06 97 ARG A C 1
ATOM 769 O O . ARG A 1 97 ? -3.790 6.461 17.221 1.00 90.06 97 ARG A O 1
ATOM 776 N N . ILE A 1 98 ? -3.484 4.633 15.962 1.00 86.31 98 ILE A N 1
ATOM 777 C CA . ILE A 1 98 ? -2.471 5.237 15.100 1.00 86.31 98 ILE A CA 1
ATOM 778 C C . ILE A 1 98 ? -3.149 6.057 14.006 1.00 86.31 98 ILE A C 1
ATOM 780 O O . ILE A 1 98 ? -4.104 5.615 13.364 1.00 86.31 98 ILE A O 1
ATOM 784 N N . ILE A 1 99 ? -2.637 7.269 13.803 1.00 82.38 99 ILE A N 1
ATOM 785 C CA . ILE A 1 99 ? -3.080 8.174 12.747 1.00 82.38 99 ILE A CA 1
ATOM 786 C C . ILE A 1 99 ? -2.213 7.899 11.510 1.00 82.38 99 ILE A C 1
ATOM 788 O O . ILE A 1 99 ? -1.005 8.134 11.567 1.00 82.38 99 ILE A O 1
ATOM 792 N N . PRO A 1 100 ? -2.784 7.392 10.401 1.00 76.50 100 PRO A N 1
ATOM 793 C CA . PRO A 1 100 ? -2.023 7.204 9.173 1.00 76.50 100 PRO A CA 1
ATOM 794 C C . PRO A 1 100 ? -1.640 8.567 8.576 1.00 76.50 100 PRO A C 1
ATOM 796 O O . PRO A 1 100 ? -2.507 9.416 8.364 1.00 76.50 100 PRO A O 1
ATOM 799 N N . MET A 1 101 ? -0.351 8.758 8.287 1.00 80.81 101 MET A N 1
ATOM 800 C CA . MET A 1 101 ? 0.199 9.935 7.609 1.00 80.81 101 MET A CA 1
ATOM 801 C C . MET A 1 101 ? 0.837 9.492 6.277 1.00 80.81 101 MET A C 1
ATOM 803 O O . MET A 1 101 ? 1.614 8.539 6.294 1.00 80.81 101 MET A O 1
ATOM 807 N N . PRO A 1 102 ? 0.555 10.150 5.138 1.00 77.19 102 PRO A N 1
ATOM 808 C CA . PRO A 1 102 ? -0.344 11.288 4.971 1.00 77.19 102 PRO A CA 1
ATOM 809 C C . PRO A 1 102 ? -1.817 10.871 5.043 1.00 77.19 102 PRO A C 1
ATOM 811 O O . PRO A 1 102 ? -2.257 9.916 4.401 1.00 77.19 102 PRO A O 1
ATOM 814 N N . SER A 1 103 ? -2.611 11.622 5.804 1.00 69.12 103 SER A N 1
ATOM 815 C CA . SER A 1 103 ? -4.059 11.451 5.811 1.00 69.12 103 SER A CA 1
ATOM 816 C C . SER A 1 103 ? -4.629 12.032 4.516 1.00 69.12 103 SER A C 1
ATOM 818 O O . SER A 1 103 ? -4.759 13.250 4.374 1.00 69.12 103 SER A O 1
ATOM 820 N N . VAL A 1 104 ? -4.945 11.177 3.546 1.00 69.75 104 VAL A N 1
ATOM 821 C CA . VAL A 1 104 ? -5.526 11.632 2.279 1.00 69.75 104 VAL A CA 1
ATOM 822 C C . VAL A 1 104 ? -6.968 12.071 2.535 1.00 69.75 104 VAL A C 1
ATOM 824 O O . VAL A 1 104 ? -7.815 11.264 2.929 1.00 69.75 104 VAL A O 1
ATOM 827 N N . LYS A 1 105 ? -7.251 13.363 2.344 1.00 68.56 105 LYS A N 1
ATOM 828 C CA . LYS A 1 105 ? -8.606 13.911 2.439 1.00 68.56 105 LYS A CA 1
ATOM 829 C C . LYS A 1 105 ? -9.384 13.458 1.203 1.00 68.56 105 LYS A C 1
ATOM 831 O O . LYS A 1 105 ? -8.965 13.735 0.084 1.00 68.56 105 LYS A O 1
ATOM 836 N N . ARG A 1 106 ? -10.490 12.734 1.394 1.00 63.16 106 ARG A N 1
ATOM 837 C CA . ARG A 1 106 ? -11.435 12.471 0.299 1.00 63.16 106 ARG A CA 1
ATOM 838 C C . ARG A 1 106 ? -12.136 13.798 -0.005 1.00 63.16 106 ARG A C 1
ATOM 840 O O . ARG A 1 106 ? -12.700 14.378 0.924 1.00 63.16 106 ARG A O 1
ATOM 847 N N . LEU A 1 107 ? -11.982 14.298 -1.230 1.00 61.59 107 LEU A N 1
ATOM 848 C CA . LEU A 1 107 ? -12.737 15.443 -1.746 1.00 61.59 107 LEU A CA 1
ATOM 849 C C . LEU A 1 107 ? -14.182 15.026 -2.023 1.00 61.59 107 LEU A C 1
ATOM 851 O O . LE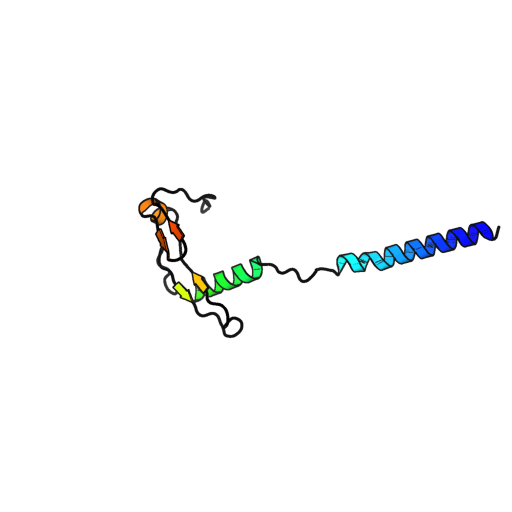U A 1 107 ? -14.371 13.860 -2.442 1.00 61.59 107 LEU A O 1
#

Radius of gyration: 27.93 Å; Cα contacts (8 Å, |Δi|>4): 69; chains: 1; bounding box: 64×50×62 Å

Organism: Davidia involucrata (NCBI:txid16924)

Solvent-accessible surface area (backbone atoms only — not comparable to full-atom values): 6810 Å² total; per-residue (Å²): 121,72,72,62,54,54,56,51,51,52,52,53,54,52,51,52,50,53,62,66,50,52,60,60,66,72,69,59,68,68,75,74,82,52,66,65,61,56,51,52,49,54,50,55,51,50,60,70,71,45,90,74,83,56,70,78,45,80,42,80,47,85,51,62,78,95,42,63,91,52,86,46,75,47,65,46,80,48,73,69,63,31,26,74,67,23,48,81,51,99,90,52,79,38,65,51,70,52,80,70,80,84,70,78,78,84,128

Mean predicted aligned error: 13.09 Å

pLDDT: mean 80.07, std 12.32, range [51.5, 92.25]

Secondary structure (DSSP, 8-state):
-HHHHHHHHHHHHHHHHHHHHHHHHHS-------HHHHHHHHHHHHHHH-SS--BT-EEEEEPPGGGTT-EEEEEB--HHHHHHH-EE-SS-EE-TT---SS-----

Sequence (107 aa):
MLMESKRSCYSIIWVMIYVLLLPFIQGLELGSYNPASLDSFIHDYAYKAIVKPRTGILYNISLPANFSSMEVSIVRLTSGSFWARGANFSSFHIPPRIIPMPSVKRL

InterPro domains:
  IPR010605 Protein of unknown function DUF1191 [PF06697] (34-107)
  IPR010605 Protein of unknown function DUF1191 [PTHR33512] (11-107)